Protein AF-A0A957EHG1-F1 (afdb_monomer)

Foldseek 3Di:
DPPPPQLALVVLQVQLQVVLVVVLVVVCVVPVDNVSVVVSNVRSNVRSNVVSVVVVVVVVVVVVD

Sequence (65 aa):
MKQKWTLNAGTGMVLGIVIAALMSIVINLLTGSSSIWLWSIPFGLAVGLAIGAGYQANHEKTEKL

pLDDT: mean 76.56, std 12.43, range [40.22, 88.06]

Mean predicted aligned error: 7.9 Å

Radius of gyration: 15.09 Å; Cα contacts (8 Å, |Δi|>4): 66; chains: 1; bounding box: 44×17×38 Å

Solvent-accessible surface area (backbone atoms only — not comparable to full-atom values): 3459 Å² total; per-residue (Å²): 132,86,80,76,81,73,59,36,40,67,55,21,20,54,50,20,33,53,52,25,51,52,50,36,52,54,48,26,73,74,66,74,44,72,71,48,58,74,53,27,53,62,48,10,37,54,52,9,31,51,52,8,44,53,49,39,54,50,52,58,55,62,75,75,109

Secondary structure (DSSP, 8-state):
--------HHHHHHHHHHHHHHHHHHHHHHH--TTHHHHHHHHHHHHHHHHHHHHHHHHHHHHT-

Nearest PDB structures (foldseek):
  6wve-assembly1_A  TM=6.783E-01  e=6.346E+00  Aequorea victoria
  7a0g-assembly1_FFF  TM=3.767E-01  e=5.264E+00  Serratia marcescens

Structure (mmCIF, N/CA/C/O backbone):
data_AF-A0A957EHG1-F1
#
_entry.id   AF-A0A957EHG1-F1
#
loop_
_atom_site.group_PDB
_atom_site.id
_atom_site.type_symbol
_atom_site.label_atom_id
_atom_site.label_alt_id
_atom_site.label_comp_id
_atom_site.label_asym_id
_atom_site.label_entity_id
_atom_site.label_seq_id
_atom_site.pdbx_PDB_i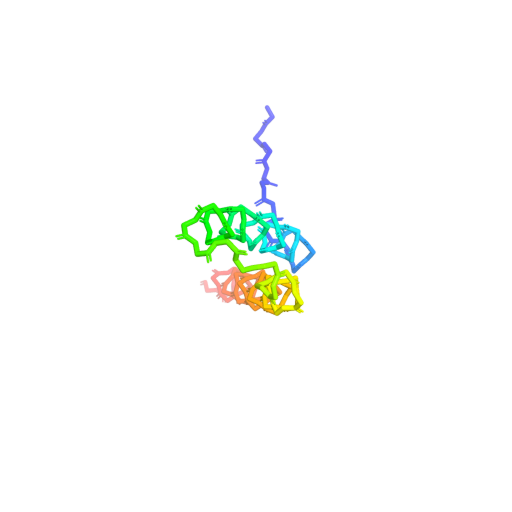ns_code
_atom_site.Cartn_x
_atom_site.Cartn_y
_atom_site.Cartn_z
_atom_site.occupancy
_atom_site.B_iso_or_equiv
_atom_site.auth_seq_id
_atom_site.auth_comp_id
_atom_site.auth_asym_id
_atom_site.auth_atom_id
_atom_site.pdbx_PDB_model_num
ATOM 1 N N . MET A 1 1 ? 28.000 10.368 -1.978 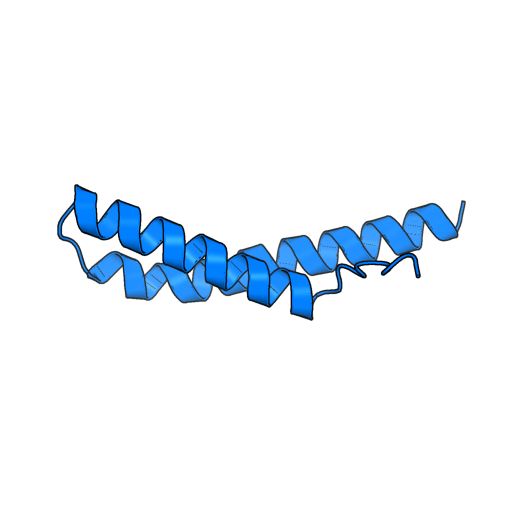1.00 40.22 1 MET A N 1
ATOM 2 C CA . MET A 1 1 ? 27.519 9.033 -2.398 1.00 40.22 1 MET A CA 1
ATOM 3 C C . MET A 1 1 ? 26.118 9.193 -2.975 1.00 40.22 1 MET A C 1
ATOM 5 O O . MET A 1 1 ? 25.205 9.486 -2.217 1.00 40.22 1 MET A O 1
ATOM 9 N N . LYS A 1 2 ? 25.940 9.120 -4.302 1.00 44.59 2 LYS A N 1
ATOM 10 C CA . LYS A 1 2 ? 24.603 9.190 -4.916 1.00 44.59 2 LYS A CA 1
ATOM 11 C C . LYS A 1 2 ? 23.936 7.829 -4.710 1.00 44.59 2 LYS A C 1
ATOM 13 O O . LYS A 1 2 ? 24.244 6.899 -5.448 1.00 44.59 2 LYS A O 1
ATOM 18 N N . GLN A 1 3 ? 23.104 7.683 -3.676 1.00 51.75 3 GLN A N 1
ATOM 19 C CA . GLN A 1 3 ? 22.281 6.483 -3.514 1.00 51.75 3 GLN A CA 1
ATOM 20 C C . GLN A 1 3 ? 21.355 6.386 -4.731 1.00 51.75 3 GLN A C 1
ATOM 22 O O . GLN A 1 3 ? 20.387 7.137 -4.849 1.00 51.75 3 GLN A O 1
ATOM 27 N N . LYS A 1 4 ? 21.686 5.500 -5.677 1.00 52.25 4 LYS A N 1
ATOM 28 C CA . LYS A 1 4 ? 20.755 5.087 -6.724 1.00 52.25 4 LYS A CA 1
ATOM 29 C C . LYS A 1 4 ? 19.665 4.287 -6.022 1.00 52.25 4 LYS A C 1
ATOM 31 O O . LYS A 1 4 ? 19.869 3.121 -5.702 1.00 52.25 4 LYS A O 1
ATOM 36 N N . TRP A 1 5 ? 18.535 4.929 -5.751 1.00 56.12 5 TRP A N 1
ATOM 37 C CA . TRP A 1 5 ? 17.312 4.234 -5.378 1.00 56.12 5 TRP A CA 1
ATOM 38 C C . TRP A 1 5 ? 16.88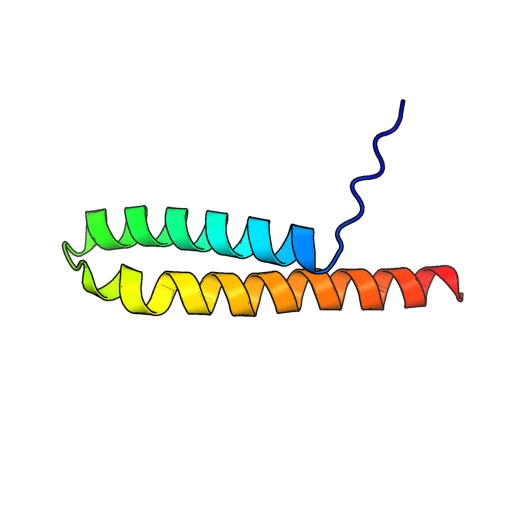6 3.388 -6.577 1.00 56.12 5 TRP A C 1
ATOM 40 O O . TRP A 1 5 ? 16.260 3.878 -7.515 1.00 56.12 5 TRP A O 1
ATOM 50 N N . THR A 1 6 ? 17.312 2.128 -6.595 1.00 58.16 6 THR A N 1
ATOM 51 C CA . THR A 1 6 ? 16.855 1.155 -7.577 1.00 58.16 6 THR A CA 1
ATOM 52 C C . THR A 1 6 ? 15.460 0.711 -7.154 1.00 58.16 6 THR A C 1
ATOM 54 O O . THR A 1 6 ? 15.262 -0.053 -6.209 1.00 58.16 6 THR A O 1
ATOM 57 N N . LEU A 1 7 ? 14.456 1.263 -7.830 1.00 64.06 7 LEU A N 1
ATOM 58 C CA . LEU A 1 7 ? 13.085 0.772 -7.757 1.00 64.06 7 LEU A CA 1
ATOM 59 C C . LEU A 1 7 ? 13.053 -0.599 -8.438 1.00 64.06 7 LEU A C 1
ATOM 61 O O . LEU A 1 7 ? 12.928 -0.703 -9.654 1.00 64.06 7 LEU A O 1
ATOM 65 N N . ASN A 1 8 ? 13.250 -1.645 -7.638 1.00 73.81 8 ASN A N 1
ATOM 66 C CA . ASN A 1 8 ? 13.029 -3.027 -8.037 1.00 73.81 8 ASN A CA 1
ATOM 67 C C . ASN A 1 8 ? 11.614 -3.466 -7.615 1.00 73.81 8 ASN A C 1
ATOM 69 O O . ASN A 1 8 ? 10.938 -2.778 -6.841 1.00 73.81 8 ASN A O 1
ATOM 73 N N . ALA A 1 9 ? 11.163 -4.619 -8.113 1.00 71.44 9 ALA A N 1
ATOM 74 C CA . ALA A 1 9 ? 9.843 -5.160 -7.785 1.00 71.44 9 ALA A CA 1
ATOM 75 C C . ALA A 1 9 ? 9.595 -5.290 -6.266 1.00 71.44 9 ALA A C 1
ATOM 77 O O . ALA A 1 9 ? 8.486 -5.032 -5.801 1.00 71.44 9 ALA A O 1
ATOM 78 N N . GLY A 1 10 ? 10.629 -5.620 -5.482 1.00 76.06 10 GLY A N 1
ATOM 79 C CA . GLY A 1 10 ? 10.550 -5.712 -4.022 1.00 76.06 10 GLY A CA 1
ATOM 80 C C . GLY A 1 10 ? 10.329 -4.356 -3.345 1.00 76.06 10 GLY A C 1
ATOM 81 O O . GLY A 1 10 ? 9.442 -4.221 -2.508 1.00 76.06 10 GLY A O 1
ATOM 82 N N . THR A 1 11 ? 11.070 -3.322 -3.743 1.00 80.06 11 THR A N 1
ATOM 83 C CA . THR A 1 11 ? 10.901 -1.956 -3.229 1.00 80.06 11 THR A CA 1
ATOM 84 C C . THR A 1 11 ? 9.527 -1.398 -3.602 1.00 80.06 11 THR A C 1
ATOM 86 O O . THR A 1 11 ? 8.872 -0.776 -2.767 1.00 80.06 11 THR A O 1
ATOM 89 N N . GLY A 1 12 ? 9.058 -1.664 -4.828 1.00 82.31 12 GLY A N 1
ATOM 90 C CA . GLY A 1 12 ? 7.716 -1.284 -5.279 1.00 82.31 12 GLY A CA 1
ATOM 91 C C . GLY A 1 12 ? 6.612 -1.951 -4.460 1.00 82.31 12 GLY A C 1
ATOM 92 O O . GLY A 1 12 ? 5.674 -1.282 -4.030 1.00 82.31 12 GLY A O 1
ATOM 93 N N . MET A 1 13 ? 6.758 -3.244 -4.166 1.00 81.62 13 MET A N 1
ATOM 94 C CA . MET A 1 13 ? 5.836 -3.990 -3.310 1.00 81.62 13 MET A CA 1
ATOM 95 C C . MET A 1 13 ? 5.738 -3.382 -1.906 1.00 81.62 13 MET A C 1
ATOM 97 O O . MET A 1 13 ? 4.638 -3.114 -1.428 1.00 81.62 13 MET A O 1
ATOM 101 N N . VAL A 1 14 ? 6.879 -3.125 -1.261 1.00 83.94 14 VAL A N 1
ATOM 102 C CA . VAL A 1 14 ? 6.919 -2.556 0.094 1.00 83.94 14 VAL A CA 1
ATOM 103 C C . VAL A 1 14 ? 6.280 -1.167 0.119 1.00 83.94 14 VAL A C 1
ATOM 105 O O . VAL A 1 14 ? 5.447 -0.900 0.984 1.00 83.94 14 VAL A O 1
ATOM 108 N N . LEU A 1 15 ? 6.589 -0.304 -0.856 1.00 85.62 15 LEU A N 1
ATOM 109 C CA . LEU A 1 15 ? 5.937 1.004 -0.977 1.00 85.62 15 LEU A CA 1
ATOM 110 C C . LEU A 1 15 ? 4.422 0.878 -1.179 1.00 85.62 15 LEU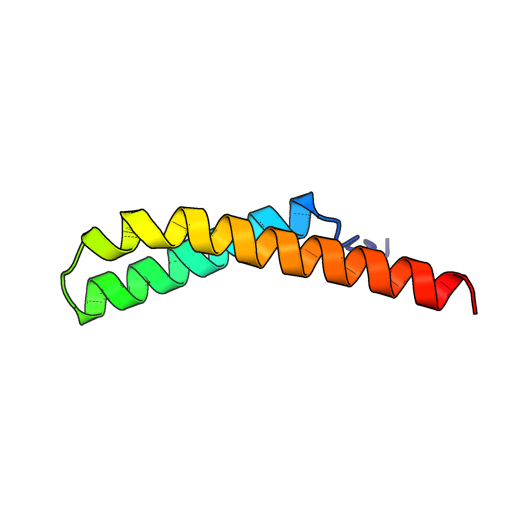 A C 1
ATOM 112 O O . LEU A 1 15 ? 3.662 1.613 -0.550 1.00 85.62 15 LEU A O 1
ATOM 116 N N . GLY A 1 16 ? 3.978 -0.060 -2.016 1.00 84.31 16 GLY A N 1
ATOM 117 C CA . GLY A 1 16 ? 2.557 -0.298 -2.262 1.00 84.31 16 GLY A CA 1
ATOM 118 C C . GLY A 1 16 ? 1.795 -0.720 -1.006 1.00 84.31 16 GLY A C 1
ATOM 119 O O . GLY A 1 16 ? 0.720 -0.185 -0.738 1.00 84.31 16 GLY A O 1
ATOM 120 N N . ILE A 1 17 ? 2.371 -1.608 -0.188 1.00 85.56 17 ILE A N 1
ATOM 121 C CA . ILE A 1 17 ? 1.779 -2.026 1.095 1.00 85.56 17 ILE A CA 1
ATOM 122 C C . ILE A 1 17 ? 1.686 -0.842 2.063 1.00 85.56 17 ILE A C 1
ATOM 124 O O . ILE A 1 17 ? 0.646 -0.644 2.688 1.00 85.56 17 ILE A O 1
ATOM 128 N N . VAL A 1 18 ? 2.746 -0.035 2.177 1.00 87.19 18 VAL A N 1
ATOM 129 C CA . VAL A 1 18 ? 2.769 1.132 3.076 1.00 87.19 18 VAL A CA 1
ATOM 130 C C . VAL A 1 18 ? 1.699 2.150 2.678 1.00 87.19 18 VAL A C 1
ATOM 132 O O . VAL A 1 18 ? 0.952 2.628 3.532 1.00 87.19 18 VAL A O 1
ATOM 135 N N . ILE A 1 19 ? 1.573 2.450 1.383 1.00 87.38 19 ILE A N 1
ATOM 136 C CA . ILE A 1 19 ? 0.556 3.379 0.873 1.00 87.38 19 ILE A CA 1
ATOM 137 C C . ILE A 1 19 ? -0.856 2.823 1.098 1.00 87.38 19 ILE A C 1
ATOM 139 O O . ILE A 1 19 ? -1.744 3.560 1.529 1.00 87.38 19 ILE A O 1
ATOM 143 N N . ALA A 1 20 ? -1.074 1.526 0.865 1.00 85.81 20 ALA A N 1
ATOM 144 C CA . ALA A 1 20 ? -2.369 0.893 1.104 1.00 85.81 20 ALA A CA 1
ATOM 145 C C . ALA A 1 20 ? -2.756 0.893 2.590 1.00 85.81 20 ALA A C 1
ATOM 147 O O . ALA A 1 20 ? -3.908 1.177 2.930 1.00 85.81 20 ALA A O 1
ATOM 148 N N . ALA A 1 21 ? -1.793 0.661 3.486 1.00 84.12 21 ALA A N 1
ATOM 149 C CA . ALA A 1 21 ? -1.997 0.765 4.926 1.00 84.12 21 ALA A CA 1
ATOM 150 C C . ALA A 1 21 ? -2.376 2.198 5.339 1.00 84.12 21 ALA A C 1
ATOM 152 O O . ALA A 1 21 ? -3.344 2.385 6.075 1.00 84.12 21 ALA A O 1
ATOM 153 N N . LEU A 1 22 ? -1.690 3.218 4.808 1.00 86.94 22 LEU A N 1
ATOM 154 C CA . LEU A 1 22 ? -2.027 4.626 5.056 1.00 86.94 22 LEU A CA 1
ATOM 155 C C . LEU A 1 22 ? -3.438 4.976 4.567 1.00 86.94 22 LEU A C 1
ATOM 157 O O . LEU A 1 22 ? -4.216 5.569 5.312 1.00 86.94 22 LEU A O 1
ATOM 161 N N . MET A 1 23 ? -3.806 4.558 3.353 1.00 85.62 23 MET A N 1
ATOM 162 C CA . MET A 1 23 ? -5.166 4.749 2.836 1.00 85.62 23 MET A CA 1
ATOM 163 C C . MET A 1 23 ? -6.213 4.024 3.679 1.00 85.62 23 MET A C 1
ATOM 165 O O . MET A 1 23 ? -7.300 4.548 3.899 1.00 85.62 23 MET A O 1
ATOM 169 N N . SER A 1 24 ? -5.884 2.854 4.216 1.00 84.81 24 SER A N 1
ATOM 170 C CA . SER A 1 24 ? -6.807 2.096 5.070 1.00 84.81 24 SER A CA 1
ATOM 171 C C . SER A 1 24 ? -7.060 2.761 6.400 1.00 84.81 24 SER A C 1
ATOM 173 O O . SER A 1 24 ? -8.185 2.728 6.885 1.00 84.81 24 SER A O 1
ATOM 175 N N . ILE A 1 25 ? -6.034 3.386 6.977 1.00 86.19 25 ILE A N 1
ATOM 176 C CA . ILE A 1 25 ? -6.181 4.191 8.186 1.00 86.19 25 ILE A CA 1
ATOM 177 C C . ILE A 1 25 ? -7.152 5.342 7.911 1.00 86.19 25 ILE A C 1
ATOM 179 O O . ILE A 1 25 ? -8.112 5.508 8.659 1.00 86.19 25 ILE A O 1
ATOM 183 N N . VAL A 1 26 ? -6.961 6.076 6.808 1.00 88.06 26 VAL A N 1
ATOM 184 C CA . VAL A 1 26 ? -7.842 7.190 6.419 1.00 88.06 26 VAL A CA 1
ATOM 185 C C . VAL A 1 26 ? -9.275 6.713 6.191 1.00 88.06 26 VAL A C 1
ATOM 187 O O . VAL A 1 26 ? -10.208 7.284 6.746 1.00 88.06 26 VAL A O 1
ATOM 190 N N . ILE A 1 27 ? -9.472 5.643 5.419 1.00 84.69 27 ILE A N 1
ATOM 191 C CA . ILE A 1 27 ? -10.815 5.139 5.119 1.00 84.69 27 ILE A CA 1
ATOM 192 C C . ILE A 1 27 ? -11.489 4.609 6.389 1.00 84.69 27 ILE A C 1
ATOM 194 O O . ILE A 1 27 ? -12.656 4.921 6.616 1.00 84.69 27 ILE A O 1
ATOM 198 N N . ASN A 1 28 ? -10.770 3.881 7.248 1.00 86.31 28 ASN A N 1
ATOM 199 C CA . ASN A 1 28 ? -11.310 3.395 8.519 1.00 86.31 28 ASN A CA 1
ATOM 200 C C . ASN A 1 28 ? -11.714 4.561 9.440 1.00 86.31 28 ASN A C 1
ATOM 202 O O . ASN A 1 28 ? -12.794 4.536 10.016 1.00 86.31 28 ASN A O 1
ATOM 206 N N . LEU A 1 29 ? -10.917 5.632 9.504 1.00 87.69 29 LEU A N 1
ATOM 207 C CA . LEU A 1 29 ? -11.270 6.850 10.246 1.00 87.69 29 LEU A CA 1
ATOM 208 C C . LEU A 1 29 ? -12.535 7.537 9.706 1.00 87.69 29 LEU A C 1
ATOM 210 O O . LEU A 1 29 ? -13.312 8.072 10.489 1.00 87.69 29 LEU A O 1
ATOM 214 N N . LEU A 1 30 ? -12.752 7.519 8.388 1.00 87.94 30 LEU A N 1
ATOM 215 C CA . LEU A 1 30 ? -13.897 8.182 7.752 1.00 87.94 30 LEU A CA 1
ATOM 216 C C . LEU A 1 30 ? -15.182 7.345 7.767 1.00 87.94 30 LEU A C 1
ATOM 218 O O . LEU A 1 30 ? -16.272 7.904 7.835 1.00 87.94 30 LEU A O 1
ATOM 222 N N . THR A 1 31 ? -15.072 6.019 7.668 1.00 84.62 31 THR A N 1
ATOM 223 C CA . THR A 1 31 ? -16.230 5.114 7.528 1.00 84.62 31 THR A CA 1
ATOM 224 C C . THR A 1 31 ? -16.484 4.231 8.744 1.00 84.62 31 THR A C 1
ATOM 226 O O . THR A 1 31 ? -17.521 3.575 8.800 1.00 84.62 31 THR A O 1
ATOM 229 N N . GLY A 1 32 ? -15.554 4.165 9.701 1.00 84.00 32 GLY A N 1
ATOM 230 C CA . GLY A 1 32 ? -15.614 3.249 10.846 1.00 84.00 32 GLY A CA 1
ATOM 231 C C . GLY A 1 32 ? -15.584 1.765 10.460 1.00 84.00 32 GLY A C 1
ATOM 232 O O . GLY A 1 32 ? -15.885 0.905 11.287 1.00 84.00 32 GLY A O 1
ATOM 233 N N . SER A 1 33 ? -15.278 1.449 9.196 1.00 80.69 33 SER A N 1
ATOM 234 C CA . SER A 1 33 ? -15.390 0.100 8.649 1.00 80.69 33 SER A CA 1
ATOM 235 C C . SER A 1 33 ? -14.027 -0.582 8.580 1.00 80.69 33 SER A C 1
ATOM 237 O O . SER A 1 33 ? -13.216 -0.342 7.681 1.00 80.69 33 SER A O 1
ATOM 239 N N . SER A 1 34 ? -13.792 -1.499 9.518 1.00 79.75 34 SER A N 1
ATOM 240 C CA . SER A 1 34 ? -12.555 -2.286 9.600 1.00 79.75 34 SER A CA 1
ATOM 241 C C . SER A 1 34 ? -12.389 -3.293 8.454 1.00 79.75 34 SER A C 1
ATOM 243 O O . SER A 1 34 ? -11.283 -3.779 8.225 1.00 79.75 34 SER A O 1
ATOM 245 N N . SER A 1 35 ? -13.446 -3.572 7.681 1.00 84.06 35 SER A N 1
ATOM 246 C CA . SER A 1 35 ? -13.406 -4.480 6.524 1.00 84.06 35 SER A CA 1
ATOM 247 C C . SER A 1 35 ? -12.482 -3.999 5.401 1.00 84.06 35 SER A C 1
ATOM 249 O O . SER A 1 35 ? -12.073 -4.801 4.562 1.00 84.06 35 SER A O 1
ATOM 251 N N . ILE A 1 36 ? -12.102 -2.715 5.395 1.00 81.62 36 ILE A N 1
ATOM 252 C CA . ILE A 1 36 ? -11.145 -2.163 4.428 1.00 81.62 36 ILE A CA 1
ATOM 253 C C . 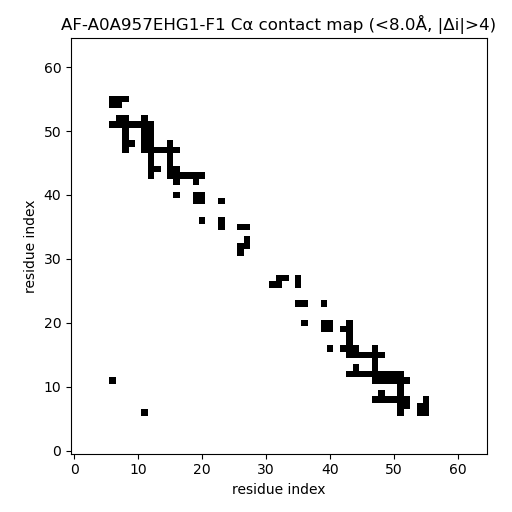ILE A 1 36 ? -9.773 -2.847 4.528 1.00 81.62 36 ILE A C 1
ATOM 255 O O . ILE A 1 36 ? -9.094 -3.019 3.517 1.00 81.62 36 ILE A O 1
ATOM 259 N N . TRP A 1 37 ? -9.387 -3.299 5.726 1.00 81.69 37 TRP A N 1
ATOM 260 C CA . TRP A 1 37 ? -8.091 -3.936 5.967 1.00 81.69 37 TRP A CA 1
ATOM 261 C C . TRP A 1 37 ? -7.957 -5.293 5.275 1.00 81.69 37 TRP A C 1
ATOM 263 O O . TRP A 1 37 ? -6.854 -5.647 4.861 1.00 81.69 37 TRP A O 1
ATOM 273 N N . LEU A 1 38 ? -9.070 -6.017 5.085 1.00 83.44 38 LEU A N 1
ATOM 274 C CA . LEU A 1 38 ? -9.071 -7.306 4.383 1.00 83.44 38 LEU A CA 1
ATOM 275 C C . LEU A 1 38 ? -8.646 -7.165 2.919 1.00 83.44 38 LEU A C 1
ATOM 277 O O . LEU A 1 38 ? -7.957 -8.032 2.390 1.00 83.44 38 LEU A O 1
ATOM 281 N N . TRP A 1 39 ? -9.064 -6.079 2.269 1.00 80.56 39 TRP A N 1
ATOM 282 C CA . TRP A 1 39 ? -8.830 -5.867 0.840 1.00 80.56 39 TRP A CA 1
ATOM 283 C C . TRP A 1 39 ? -7.630 -4.971 0.562 1.00 80.56 39 TRP A C 1
ATOM 285 O O . TRP A 1 39 ? -6.970 -5.128 -0.458 1.00 80.56 39 TRP A O 1
ATOM 295 N N . SER A 1 40 ? -7.313 -4.074 1.489 1.00 79.88 40 SER A N 1
ATOM 296 C CA . SER A 1 40 ? -6.206 -3.130 1.394 1.00 79.88 40 SER A CA 1
ATOM 297 C C . SER A 1 40 ? -4.845 -3.783 1.201 1.00 79.88 40 SER A C 1
ATOM 299 O O . SER A 1 40 ? -4.124 -3.426 0.274 1.00 79.88 40 SER A O 1
ATOM 301 N N . ILE A 1 41 ? -4.489 -4.738 2.062 1.00 79.88 41 ILE A N 1
ATOM 302 C CA . ILE A 1 41 ? -3.164 -5.362 2.045 1.00 79.88 41 ILE A CA 1
ATOM 303 C C . ILE A 1 41 ? -2.921 -6.103 0.719 1.00 79.88 41 ILE A C 1
ATOM 305 O O . ILE A 1 41 ? -1.901 -5.825 0.082 1.00 79.88 41 ILE A O 1
ATOM 309 N N . PRO A 1 42 ? -3.831 -6.982 0.238 1.00 83.50 42 PRO A N 1
ATOM 310 C CA . PRO A 1 42 ? -3.649 -7.625 -1.061 1.00 83.50 42 PRO A CA 1
ATOM 311 C C . PRO A 1 42 ? -3.669 -6.629 -2.231 1.00 83.50 42 PRO A C 1
ATOM 313 O O . PRO A 1 42 ? -2.890 -6.802 -3.169 1.00 83.50 42 PRO A O 1
ATOM 316 N N . PHE A 1 43 ? -4.468 -5.553 -2.171 1.00 85.81 43 PHE A N 1
ATOM 317 C CA . PHE A 1 43 ? -4.420 -4.491 -3.186 1.00 85.81 43 PHE A CA 1
ATOM 318 C C . PHE A 1 43 ? -3.076 -3.759 -3.201 1.00 85.81 43 PHE A C 1
ATOM 320 O O . PHE A 1 43 ? -2.492 -3.571 -4.265 1.00 85.81 43 PHE A O 1
ATOM 327 N N . GLY A 1 44 ? -2.563 -3.368 -2.034 1.00 84.56 44 GLY A N 1
ATOM 328 C CA . GLY A 1 44 ? -1.276 -2.691 -1.894 1.00 84.56 44 GLY A CA 1
ATOM 329 C C . GLY A 1 44 ? -0.116 -3.533 -2.407 1.00 84.56 44 GLY A C 1
ATOM 330 O O . GLY A 1 44 ? 0.751 -3.021 -3.112 1.00 84.56 44 GLY A O 1
ATOM 331 N N . LEU A 1 45 ? -0.147 -4.837 -2.126 1.00 84.06 45 LEU A N 1
ATOM 332 C CA . LEU A 1 45 ? 0.788 -5.820 -2.672 1.00 84.06 45 LEU A CA 1
ATOM 333 C C . LEU A 1 45 ? 0.740 -5.869 -4.200 1.00 84.06 45 LEU A C 1
ATOM 335 O O . LEU A 1 45 ? 1.776 -5.719 -4.846 1.00 84.06 45 LEU A O 1
ATOM 339 N N . ALA A 1 46 ? -0.451 -6.057 -4.775 1.00 85.12 46 ALA A N 1
ATOM 340 C CA . ALA A 1 46 ? -0.630 -6.198 -6.218 1.00 85.12 46 ALA A CA 1
ATOM 341 C C . ALA A 1 46 ? -0.237 -4.921 -6.977 1.00 85.12 46 ALA A C 1
ATOM 343 O O . ALA A 1 46 ? 0.514 -4.979 -7.951 1.00 85.12 46 ALA A O 1
ATOM 344 N N . VAL A 1 47 ? -0.696 -3.760 -6.505 1.00 86.94 47 VAL A N 1
ATOM 345 C CA . VAL A 1 47 ? -0.394 -2.460 -7.118 1.00 86.94 47 VAL A CA 1
ATOM 346 C C . VAL A 1 47 ? 1.085 -2.110 -6.949 1.00 86.94 47 VAL A C 1
ATOM 348 O O . VAL A 1 47 ? 1.728 -1.695 -7.911 1.00 86.94 47 VAL A O 1
ATOM 351 N N . GLY A 1 48 ? 1.657 -2.332 -5.763 1.00 85.19 48 GLY A N 1
ATOM 352 C CA . GLY A 1 48 ? 3.078 -2.095 -5.503 1.00 85.19 48 GLY A CA 1
ATOM 353 C C . GLY A 1 48 ? 3.993 -2.947 -6.380 1.00 85.19 48 GLY A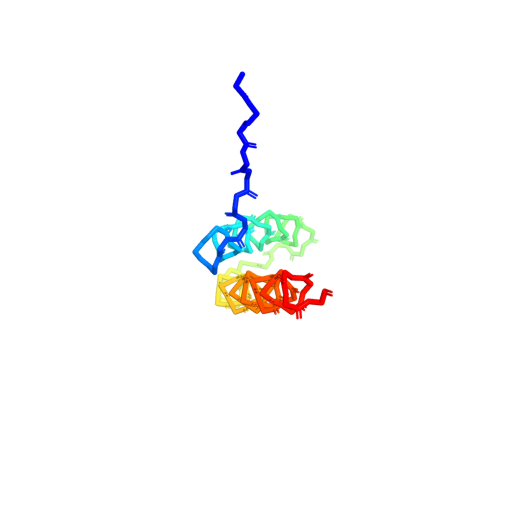 C 1
ATOM 354 O O . GLY A 1 48 ? 4.947 -2.435 -6.969 1.00 85.19 48 GLY A O 1
ATOM 355 N N . LEU A 1 49 ? 3.671 -4.235 -6.530 1.00 84.44 49 LEU A N 1
ATOM 356 C CA . LEU A 1 49 ? 4.373 -5.134 -7.446 1.00 84.44 49 LEU A CA 1
ATOM 357 C C . LEU A 1 49 ? 4.263 -4.675 -8.898 1.00 84.44 49 LEU A C 1
ATOM 359 O O . LEU A 1 49 ? 5.276 -4.637 -9.592 1.00 84.44 49 LEU A O 1
ATOM 363 N N . ALA A 1 50 ? 3.065 -4.301 -9.355 1.00 82.88 50 ALA A N 1
ATOM 364 C CA . ALA A 1 50 ? 2.852 -3.833 -10.721 1.00 82.88 50 ALA A CA 1
ATOM 365 C C . ALA A 1 50 ? 3.663 -2.563 -11.025 1.00 82.88 50 ALA A C 1
ATOM 367 O O . ALA A 1 50 ? 4.296 -2.474 -12.076 1.00 82.88 50 ALA A O 1
ATOM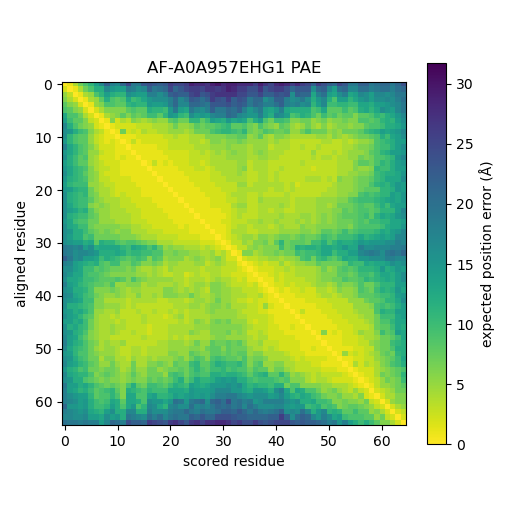 368 N N . ILE A 1 51 ? 3.707 -1.610 -10.088 1.00 83.56 51 ILE A N 1
ATOM 369 C CA . ILE A 1 51 ? 4.509 -0.385 -10.217 1.00 83.56 51 ILE A CA 1
ATOM 370 C C . ILE A 1 51 ? 6.003 -0.719 -10.233 1.00 83.56 51 ILE A C 1
ATOM 372 O O . ILE A 1 51 ? 6.727 -0.245 -11.108 1.00 83.56 51 ILE A O 1
ATOM 376 N N . GLY A 1 52 ? 6.471 -1.554 -9.302 1.00 81.38 52 GLY A N 1
ATOM 377 C CA . GLY A 1 52 ? 7.878 -1.949 -9.227 1.00 81.38 52 GLY A CA 1
ATOM 378 C C . GLY A 1 52 ? 8.348 -2.696 -10.478 1.00 81.38 52 GLY A C 1
ATOM 379 O O . GLY A 1 52 ? 9.398 -2.375 -11.031 1.00 81.38 52 GLY A O 1
ATOM 380 N N . ALA A 1 53 ? 7.545 -3.641 -10.970 1.00 79.56 53 ALA A N 1
ATOM 381 C CA . ALA A 1 53 ? 7.830 -4.390 -12.191 1.00 79.56 53 ALA A CA 1
ATOM 382 C C . ALA A 1 53 ? 7.761 -3.504 -13.445 1.00 79.56 53 ALA A C 1
ATOM 384 O O . ALA A 1 53 ? 8.643 -3.578 -14.298 1.00 79.56 53 ALA A O 1
ATOM 385 N N . GLY A 1 54 ? 6.758 -2.626 -13.547 1.00 79.56 54 GLY A N 1
ATOM 386 C CA . GLY A 1 54 ? 6.622 -1.689 -14.664 1.00 79.56 54 GLY A CA 1
ATOM 387 C C . GLY A 1 54 ? 7.768 -0.678 -14.733 1.00 79.56 54 GLY A C 1
ATOM 388 O O . GLY A 1 54 ? 8.257 -0.369 -15.820 1.00 79.56 54 GLY A O 1
ATOM 389 N N . TYR A 1 55 ? 8.246 -0.202 -13.582 1.00 77.06 55 TYR A N 1
ATOM 390 C CA . TYR A 1 55 ? 9.401 0.690 -13.509 1.00 77.06 55 TYR A CA 1
ATOM 391 C C . TYR A 1 55 ? 10.694 -0.018 -13.930 1.00 77.06 55 TYR A C 1
ATOM 393 O O . TYR A 1 55 ? 11.467 0.531 -14.715 1.00 77.06 55 TYR A O 1
ATOM 401 N N . GLN A 1 56 ? 10.898 -1.257 -13.473 1.00 74.25 56 GLN A N 1
ATOM 402 C CA . GLN A 1 56 ? 12.047 -2.075 -13.860 1.00 74.25 56 GLN A CA 1
ATOM 403 C C . GLN A 1 56 ? 12.050 -2.377 -15.368 1.00 74.25 56 GLN A C 1
ATOM 405 O O . GLN A 1 56 ? 13.078 -2.212 -16.023 1.00 74.25 56 GLN A O 1
ATOM 410 N N . ALA A 1 57 ? 10.890 -2.722 -15.935 1.00 73.75 57 ALA A N 1
ATOM 411 C CA . ALA A 1 57 ? 10.735 -2.974 -17.366 1.00 73.75 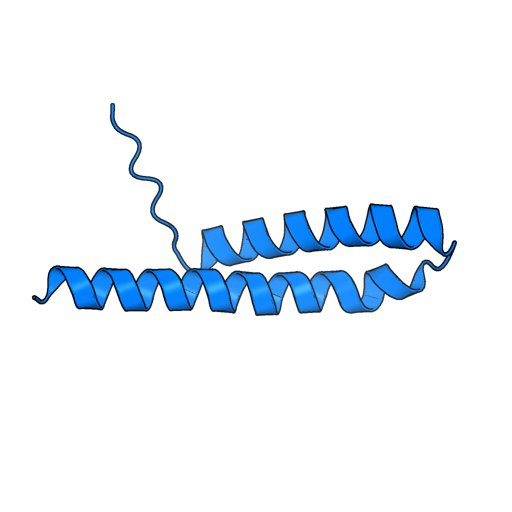57 ALA A CA 1
ATOM 412 C C . ALA A 1 57 ? 10.986 -1.721 -18.227 1.00 73.75 57 ALA A C 1
ATOM 414 O O . ALA A 1 57 ? 11.571 -1.821 -19.304 1.00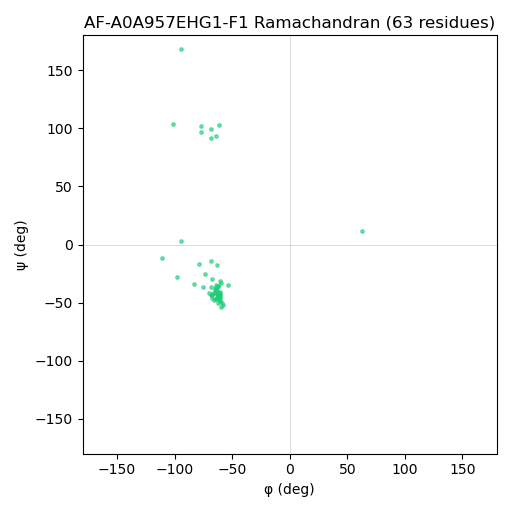 73.75 57 ALA A O 1
ATOM 415 N N . ASN A 1 58 ? 10.574 -0.532 -17.767 1.00 70.31 58 ASN A N 1
ATOM 416 C CA . ASN A 1 58 ? 10.855 0.720 -18.478 1.00 70.31 58 ASN A CA 1
ATOM 417 C C . ASN A 1 58 ? 12.338 1.102 -18.418 1.00 70.31 58 ASN A C 1
ATOM 419 O O . ASN A 1 58 ? 12.891 1.495 -19.441 1.00 70.31 58 ASN A O 1
ATOM 423 N N . HIS A 1 59 ? 12.990 0.941 -17.260 1.00 64.44 59 HIS A N 1
ATOM 424 C CA . HIS A 1 59 ? 14.424 1.226 -17.111 1.00 64.44 59 HIS A CA 1
ATOM 425 C C . HIS A 1 59 ? 15.279 0.355 -18.031 1.00 64.44 59 HIS A C 1
ATOM 427 O O . HIS A 1 59 ? 16.128 0.894 -18.739 1.00 64.44 59 HIS A O 1
ATOM 433 N N . GLU A 1 60 ? 14.986 -0.948 -18.109 1.00 60.28 60 GLU A N 1
ATOM 434 C CA . GLU A 1 60 ? 15.674 -1.867 -19.029 1.00 60.28 60 GLU A CA 1
ATOM 435 C C . GLU A 1 60 ? 15.504 -1.449 -20.501 1.00 60.28 60 GLU A C 1
ATOM 437 O O . GLU A 1 60 ? 16.407 -1.624 -21.318 1.00 60.28 60 GLU A O 1
ATOM 442 N N . LYS A 1 61 ? 14.353 -0.861 -20.852 1.00 59.94 61 LYS A N 1
ATOM 443 C CA . LYS A 1 61 ? 14.056 -0.417 -22.218 1.00 59.94 61 LYS A CA 1
ATOM 444 C C . LYS A 1 61 ? 14.795 0.869 -22.601 1.00 59.94 61 LYS A C 1
ATOM 446 O O . LYS A 1 61 ? 15.221 0.984 -23.744 1.00 59.94 61 LYS A O 1
ATOM 451 N N . THR A 1 62 ? 14.972 1.810 -21.670 1.00 58.84 62 THR A N 1
ATOM 452 C CA . THR A 1 62 ? 15.765 3.038 -21.889 1.00 58.84 62 THR A CA 1
ATOM 453 C C . THR A 1 62 ? 17.272 2.813 -21.914 1.00 58.84 62 THR A C 1
ATOM 455 O O . THR A 1 62 ? 17.966 3.607 -22.528 1.00 58.84 62 THR A O 1
ATOM 458 N N . GLU A 1 63 ? 17.794 1.769 -21.265 1.00 55.00 63 GLU A N 1
ATOM 459 C CA . GLU A 1 63 ? 19.237 1.466 -21.287 1.00 55.00 63 GLU A CA 1
ATOM 460 C C . GLU A 1 63 ? 19.672 0.759 -22.588 1.00 55.00 63 GLU A C 1
ATOM 462 O O . GLU A 1 63 ? 20.853 0.722 -22.920 1.00 55.00 63 GLU A O 1
ATOM 467 N N . LYS A 1 64 ? 18.711 0.209 -23.341 1.00 52.00 64 LYS A N 1
ATOM 468 C CA . LYS A 1 64 ? 18.928 -0.478 -24.626 1.00 52.00 64 LYS A CA 1
ATOM 469 C C . LYS A 1 64 ? 18.753 0.426 -25.863 1.00 52.00 64 LYS A C 1
ATOM 471 O O . LYS A 1 64 ? 18.833 -0.091 -26.977 1.00 52.00 64 LYS A O 1
ATOM 476 N N . LEU A 1 65 ? 18.492 1.723 -25.679 1.00 49.03 65 LEU A N 1
ATOM 477 C CA . LEU A 1 65 ? 18.384 2.754 -26.726 1.00 49.03 65 LEU A CA 1
ATOM 478 C C . LEU A 1 65 ? 19.589 3.695 -26.663 1.00 49.03 65 LEU A C 1
ATOM 480 O O . LEU A 1 65 ? 20.048 4.101 -27.752 1.00 49.03 65 LEU A O 1
#